Protein AF-C9SJV4-F1 (afdb_monomer)

Foldseek 3Di:
DDDDDDDDDDDDDDPPPDPDP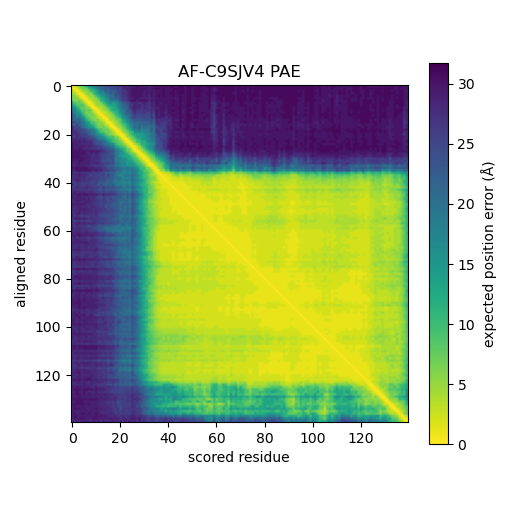DDDDPDDDPPPPPPPDDDDDDDPCLVVVVVLLVVLVADPVLVVLLVVVDVNLAFPADFLVPDAFQSRFAASNRHGLVCQCPFFVLLVSPPDHSNVRVSRNVLRPDSNCRRYVCSGGDPD

Solvent-accessible surface area (backbone atoms only — not comparable to full-atom values): 8746 Å² total; per-residue (Å²): 138,88,81,93,83,82,90,76,84,81,81,82,81,80,82,78,82,77,81,76,81,81,81,88,68,103,67,90,63,84,75,69,71,80,72,76,94,79,87,88,82,89,60,92,66,40,68,62,49,53,49,53,28,43,76,51,70,23,52,75,64,42,53,52,51,17,53,73,66,26,92,72,55,50,65,83,65,61,72,30,69,80,39,60,42,42,62,17,27,31,28,32,66,51,49,31,30,51,56,37,26,66,47,15,54,74,66,71,30,46,80,52,59,54,89,52,34,72,64,47,58,51,30,68,74,38,69,67,49,26,39,24,64,72,46,27,38,80,85,123

Organism: Verticillium alfalfae (strain VaMs.102 / ATCC MYA-4576 / FGSC 10136) (NCBI:txid526221)

Mean predicted aligned error: 13.08 Å

Sequence (140 aa):
MKIFAFLHSALLMAIAVTASPVTRTRSGETL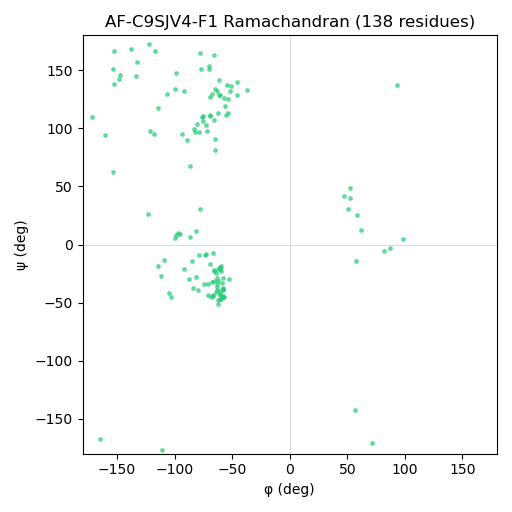LEKRQDRGLYSVSGLGARKQAILNAGGNSLDLAIAMLETERMSTDYIYGDNKSNDAANFGLFKQNWGMLRICASRASFVGQSQSQWNNGARLKYDKNLAQTNENLLNED

Nearest PDB structures (foldseek):
  5xul-assembly1_B  TM=9.782E-01  e=9.467E-09  Rhizopus microsporus
  5jts-assembly1_A  TM=9.801E-01  e=1.297E-08  Streptomyces sp.
  5jug-assembly1_A  TM=9.796E-01  e=1.669E-08  Streptomyces sp. NRRL B-16215

Structure (mmCIF, N/CA/C/O backbone):
data_AF-C9SJV4-F1
#
_entry.id   AF-C9SJV4-F1
#
loop_
_atom_site.group_PDB
_atom_site.id
_atom_site.type_symbol
_atom_site.label_atom_id
_atom_site.label_alt_id
_atom_site.label_comp_id
_atom_site.label_asym_id
_atom_site.label_entity_id
_atom_site.label_seq_id
_atom_site.pdbx_PDB_ins_code
_atom_site.Cartn_x
_atom_site.Cartn_y
_atom_site.Cartn_z
_atom_site.occupancy
_atom_site.B_iso_or_equiv
_atom_site.auth_seq_id
_atom_site.auth_comp_id
_atom_site.auth_asym_id
_atom_site.auth_atom_id
_atom_site.pdbx_PDB_model_num
ATOM 1 N N . MET A 1 1 ? -27.570 37.084 -60.934 1.00 45.31 1 MET A N 1
ATOM 2 C CA . MET A 1 1 ? -26.379 37.956 -61.058 1.00 45.31 1 MET A CA 1
ATOM 3 C C . MET A 1 1 ? -26.556 39.110 -60.083 1.00 45.31 1 MET A C 1
ATOM 5 O O . MET A 1 1 ? -27.650 39.662 -60.091 1.00 45.31 1 MET A O 1
ATOM 9 N N . LYS A 1 2 ? -25.512 39.438 -59.299 1.00 38.72 2 LYS A N 1
ATOM 10 C CA . LYS A 1 2 ? -25.446 40.333 -58.111 1.00 38.72 2 LYS A CA 1
ATOM 11 C C . LYS A 1 2 ? -25.620 39.611 -56.765 1.00 38.72 2 LYS A C 1
ATOM 13 O O . LYS A 1 2 ? -26.507 38.780 -56.679 1.00 38.72 2 LYS A O 1
ATOM 18 N N . ILE A 1 3 ? -24.884 39.863 -55.681 1.00 45.66 3 ILE A N 1
ATOM 19 C CA . ILE A 1 3 ? -23.640 40.593 -55.356 1.00 45.66 3 ILE A CA 1
ATOM 20 C C . ILE A 1 3 ? -23.102 39.863 -54.100 1.00 45.66 3 ILE A C 1
ATOM 22 O O . ILE A 1 3 ? -23.883 39.499 -53.223 1.00 45.66 3 ILE A O 1
ATOM 26 N N . PHE A 1 4 ? -21.790 39.632 -54.030 1.00 49.56 4 PHE A N 1
ATOM 27 C CA . PHE A 1 4 ? -21.070 39.171 -52.838 1.00 49.56 4 PHE A CA 1
ATOM 28 C C . PHE A 1 4 ? -21.151 40.202 -51.705 1.00 49.56 4 PHE A C 1
ATOM 30 O O . PHE A 1 4 ? -20.802 41.355 -51.935 1.00 49.56 4 PHE A O 1
ATOM 37 N N . ALA A 1 5 ? -21.486 39.774 -50.487 1.00 51.97 5 ALA A N 1
ATOM 38 C CA . ALA A 1 5 ? -20.974 40.371 -49.250 1.00 51.97 5 ALA A CA 1
ATOM 39 C C . ALA A 1 5 ? -21.394 39.518 -48.049 1.00 51.97 5 ALA A C 1
ATOM 41 O O . ALA A 1 5 ? -22.564 39.520 -47.706 1.00 51.97 5 ALA A O 1
ATOM 42 N N . PHE A 1 6 ? -20.453 38.823 -47.409 1.00 43.59 6 PHE A N 1
ATOM 43 C CA . PHE A 1 6 ? -20.396 38.704 -45.948 1.00 43.59 6 PHE A CA 1
ATOM 44 C C . PHE A 1 6 ? -18.977 38.286 -45.562 1.00 43.59 6 PHE A C 1
ATOM 46 O O . PHE A 1 6 ? -18.593 37.119 -45.593 1.00 43.59 6 PHE A O 1
ATOM 53 N N . LEU A 1 7 ? -18.187 39.311 -45.261 1.00 49.62 7 LEU A N 1
ATOM 54 C CA . LEU A 1 7 ? -16.873 39.240 -44.651 1.00 49.62 7 LEU A CA 1
ATOM 55 C C . LEU A 1 7 ? -17.070 38.782 -43.194 1.00 49.62 7 LEU A C 1
ATOM 57 O O . LEU A 1 7 ? -17.622 39.535 -42.398 1.00 49.62 7 LEU A O 1
ATOM 61 N N . HIS A 1 8 ? -16.650 37.569 -42.838 1.00 45.38 8 HIS A N 1
ATOM 62 C CA . HIS A 1 8 ? -16.510 37.166 -41.436 1.00 45.38 8 HIS A CA 1
ATOM 63 C C . HIS A 1 8 ? -15.044 36.831 -41.179 1.00 45.38 8 HIS A C 1
ATOM 65 O O . HIS A 1 8 ? -14.572 35.731 -41.461 1.00 45.38 8 HIS A O 1
ATOM 71 N N . SER A 1 9 ? -14.318 37.831 -40.679 1.00 47.84 9 SER A N 1
ATOM 72 C CA . SER A 1 9 ? -12.972 37.682 -40.137 1.00 47.84 9 SER A CA 1
ATOM 73 C C . SER A 1 9 ? -13.008 36.754 -38.925 1.00 47.84 9 SER A C 1
ATOM 75 O O . SER A 1 9 ? -13.569 37.103 -37.888 1.00 47.84 9 SER A O 1
ATOM 77 N N . ALA A 1 10 ? -12.387 35.583 -39.042 1.00 51.66 10 ALA A N 1
ATOM 78 C CA . ALA A 1 10 ? -12.066 34.741 -37.900 1.00 51.66 10 ALA A CA 1
ATOM 79 C C . ALA A 1 10 ? -10.862 35.348 -37.162 1.00 51.66 10 ALA A C 1
ATOM 81 O O . ALA A 1 10 ? -9.732 35.301 -37.647 1.00 51.66 10 ALA A O 1
ATOM 82 N N . LEU A 1 11 ? -11.107 35.946 -35.996 1.00 42.66 11 LEU A N 1
ATOM 83 C CA . LEU A 1 11 ? -10.061 36.394 -35.081 1.00 42.66 11 LEU A CA 1
ATOM 84 C C . LEU A 1 11 ? -9.592 35.190 -34.247 1.00 42.66 11 LEU A C 1
ATOM 86 O O . LEU A 1 11 ? -10.220 34.835 -33.252 1.00 42.66 11 LEU A O 1
ATOM 90 N N . LEU A 1 12 ? -8.494 34.548 -34.657 1.00 47.38 12 LEU A N 1
ATOM 91 C CA . LEU A 1 12 ? -7.745 33.634 -33.790 1.00 47.38 12 LEU A CA 1
ATOM 92 C C . LEU A 1 12 ? -6.947 34.470 -32.781 1.00 47.38 12 LEU A C 1
ATOM 94 O O . LEU A 1 12 ? -5.974 35.127 -33.148 1.00 47.38 12 LEU A O 1
ATOM 98 N N . MET A 1 13 ? -7.331 34.428 -31.508 1.00 44.91 13 MET A N 1
ATOM 99 C CA . MET A 1 13 ? -6.529 34.982 -30.418 1.00 44.91 13 MET A CA 1
ATOM 100 C C . MET A 1 13 ? -5.668 33.855 -29.833 1.00 44.91 13 MET A C 1
ATOM 102 O O . MET A 1 13 ? -6.126 33.064 -29.012 1.00 44.91 13 MET A O 1
ATOM 106 N N . ALA A 1 14 ? -4.424 33.740 -30.301 1.00 52.31 14 ALA A N 1
ATOM 107 C CA . ALA A 1 14 ? -3.431 32.858 -29.697 1.00 52.31 14 ALA A CA 1
ATOM 108 C C . ALA A 1 14 ? -2.914 33.510 -28.406 1.00 52.31 14 ALA A C 1
ATOM 110 O O . ALA A 1 14 ? -2.205 34.516 -28.451 1.00 52.31 14 ALA A O 1
ATOM 111 N N . ILE A 1 15 ? -3.275 32.953 -27.250 1.00 55.03 15 ILE A N 1
ATOM 112 C CA . ILE A 1 15 ? -2.704 33.365 -25.966 1.00 55.03 15 ILE A CA 1
ATOM 113 C C . ILE A 1 15 ? -1.332 32.696 -25.852 1.00 55.03 15 ILE A C 1
ATOM 115 O O . ILE A 1 15 ? -1.217 31.529 -25.480 1.00 55.03 15 ILE A O 1
ATOM 119 N N . ALA A 1 16 ? -0.280 33.427 -26.209 1.00 53.47 16 ALA A N 1
ATOM 120 C CA . ALA A 1 16 ? 1.085 33.031 -25.899 1.00 53.47 16 ALA A CA 1
ATOM 121 C C . ALA A 1 16 ? 1.321 33.234 -24.394 1.00 53.47 16 ALA A C 1
ATOM 123 O O . ALA A 1 16 ? 1.512 34.356 -23.931 1.00 53.47 16 ALA A O 1
ATOM 124 N N . VAL A 1 17 ? 1.300 32.149 -23.617 1.00 56.06 17 VAL A N 1
ATOM 125 C CA . VAL A 1 17 ? 1.796 32.164 -22.235 1.00 56.06 17 VAL A CA 1
ATOM 126 C C . VAL A 1 17 ? 3.319 32.255 -22.299 1.00 56.06 17 VAL A C 1
ATOM 128 O O . VAL A 1 17 ? 4.010 31.260 -22.503 1.00 56.06 17 VAL A O 1
ATOM 131 N N . THR A 1 18 ? 3.864 33.460 -22.154 1.00 52.22 18 THR A N 1
ATOM 132 C CA . THR A 1 18 ? 5.299 33.640 -21.932 1.00 52.22 18 THR A CA 1
ATOM 133 C C . THR A 1 18 ? 5.587 33.387 -20.456 1.00 52.22 18 THR A C 1
ATOM 135 O O . THR A 1 18 ? 5.301 34.231 -19.607 1.00 52.22 18 THR A O 1
ATOM 138 N N . ALA A 1 19 ? 6.143 32.220 -20.133 1.00 55.78 19 ALA A N 1
ATOM 139 C CA . ALA A 1 19 ? 6.762 32.002 -18.832 1.00 55.78 19 ALA A CA 1
ATOM 140 C C . ALA A 1 19 ? 8.002 32.907 -18.731 1.00 55.78 19 ALA A C 1
ATOM 142 O O . ALA A 1 19 ? 9.009 32.670 -19.397 1.00 55.78 19 ALA A O 1
ATOM 143 N N . SER A 1 20 ? 7.924 33.972 -17.934 1.00 57.97 20 SER A N 1
ATOM 144 C CA . SER A 1 20 ? 9.086 34.807 -17.625 1.00 57.97 20 SER A CA 1
ATOM 145 C C . SER A 1 20 ? 10.059 34.017 -16.740 1.00 57.97 20 SER A C 1
ATOM 147 O O . SER A 1 20 ? 9.639 33.527 -15.689 1.00 57.97 20 SER A O 1
ATOM 149 N N . PRO A 1 21 ? 11.351 33.889 -17.095 1.00 53.53 21 PRO A N 1
ATOM 150 C CA . PRO A 1 21 ? 12.338 33.359 -16.167 1.00 53.53 21 PRO A CA 1
ATOM 151 C C . PRO A 1 21 ? 12.532 34.342 -15.004 1.00 53.53 21 PRO A C 1
ATOM 153 O O . PRO A 1 21 ? 12.742 35.540 -15.204 1.00 53.53 21 PRO A O 1
ATOM 156 N N . VAL A 1 22 ? 12.440 33.816 -13.781 1.00 53.50 22 VAL A N 1
ATOM 157 C CA . VAL A 1 22 ? 12.675 34.545 -12.530 1.00 53.50 22 VAL A CA 1
ATOM 158 C C . VAL A 1 22 ? 14.117 35.073 -12.474 1.00 53.50 22 VAL A C 1
ATOM 160 O O . VAL A 1 22 ? 15.067 34.446 -12.936 1.00 53.50 22 VAL A O 1
ATOM 163 N N . THR A 1 23 ? 14.217 36.279 -11.923 1.00 45.56 23 THR A N 1
ATOM 164 C CA . THR A 1 23 ? 15.322 37.238 -11.831 1.00 45.56 23 THR A CA 1
ATOM 165 C C . THR A 1 23 ? 16.747 36.694 -11.636 1.00 45.56 23 THR A C 1
ATOM 167 O O . THR A 1 23 ? 17.056 35.931 -10.728 1.00 45.56 23 THR A O 1
ATOM 170 N N . ARG A 1 24 ? 17.636 37.251 -12.467 1.00 45.38 24 ARG A N 1
ATOM 171 C CA . ARG A 1 24 ? 19.108 37.240 -12.448 1.00 45.38 24 ARG A CA 1
ATOM 172 C C . ARG A 1 24 ? 19.698 37.791 -11.135 1.00 45.38 24 ARG A C 1
ATOM 174 O O . ARG A 1 24 ? 19.470 38.954 -10.813 1.00 45.38 24 ARG A O 1
ATOM 181 N N . THR A 1 25 ? 20.567 37.031 -10.464 1.00 49.75 25 THR A N 1
ATOM 182 C CA . THR A 1 25 ? 21.532 37.546 -9.470 1.00 49.75 25 THR A CA 1
ATOM 183 C C . THR A 1 25 ? 22.920 37.721 -10.102 1.00 49.75 25 THR A C 1
ATOM 185 O O . THR A 1 25 ? 23.307 37.015 -11.033 1.00 49.75 25 THR A O 1
ATOM 188 N N . ARG A 1 26 ? 23.672 38.724 -9.631 1.00 53.75 26 ARG A N 1
ATOM 189 C CA . ARG A 1 26 ? 24.934 39.239 -10.208 1.00 53.75 26 ARG A CA 1
ATOM 190 C C . ARG A 1 26 ? 26.166 38.362 -9.905 1.00 53.75 26 ARG A C 1
ATOM 192 O O . ARG A 1 26 ? 27.280 38.866 -9.825 1.00 53.75 26 ARG A O 1
ATOM 199 N N . SER A 1 27 ? 25.972 37.057 -9.758 1.00 56.25 27 SER A N 1
ATOM 200 C CA . SER A 1 27 ? 27.038 36.068 -9.578 1.00 56.25 27 SER A CA 1
ATOM 201 C C . SER A 1 27 ? 26.579 34.701 -10.089 1.00 56.25 27 SER A C 1
ATOM 203 O O . SER A 1 27 ? 26.425 33.777 -9.306 1.00 56.25 27 SER A O 1
ATOM 205 N N . GLY A 1 28 ? 26.292 34.627 -11.394 1.00 55.53 28 GLY A N 1
ATOM 206 C CA . GLY A 1 28 ? 26.599 33.508 -12.305 1.00 55.53 28 GLY A CA 1
ATOM 207 C C . GLY A 1 28 ? 26.101 32.083 -12.040 1.00 55.53 28 GLY A C 1
ATOM 208 O O . GLY A 1 28 ? 26.131 31.289 -12.971 1.00 55.53 28 GLY A O 1
ATOM 209 N N . GLU A 1 29 ? 25.622 31.736 -10.855 1.00 54.12 29 GLU A N 1
ATOM 210 C CA . GLU A 1 29 ? 25.215 30.383 -10.511 1.00 54.12 29 GLU A CA 1
ATOM 211 C C . GLU A 1 29 ? 23.754 30.413 -10.096 1.00 54.12 29 GLU A C 1
ATOM 213 O O . GLU A 1 29 ? 23.377 30.727 -8.967 1.00 54.12 29 GLU A O 1
ATOM 218 N N . THR A 1 30 ? 22.897 30.073 -11.053 1.00 54.31 30 THR A N 1
ATOM 219 C CA . THR A 1 30 ? 21.615 29.470 -10.711 1.00 54.31 30 THR A CA 1
ATOM 220 C C . THR A 1 30 ? 21.956 28.130 -10.074 1.00 54.31 30 THR A C 1
ATOM 222 O O . THR A 1 30 ? 22.123 27.129 -10.767 1.00 54.31 30 THR A O 1
ATOM 225 N N . LEU A 1 31 ? 22.112 28.112 -8.749 1.00 57.19 31 LEU A N 1
ATOM 226 C CA . LEU A 1 31 ? 22.076 26.878 -7.975 1.00 57.19 31 LEU A CA 1
ATOM 227 C C . LEU A 1 31 ? 20.657 26.322 -8.114 1.00 57.19 31 LEU A C 1
ATOM 229 O O . LEU A 1 31 ? 19.793 26.541 -7.269 1.00 57.19 31 LEU A O 1
ATOM 233 N N . LEU A 1 32 ? 20.395 25.643 -9.234 1.00 61.16 32 LEU A N 1
ATOM 234 C CA . LEU A 1 32 ? 19.332 24.660 -9.295 1.00 61.16 32 LEU A CA 1
ATOM 235 C C . LEU A 1 32 ? 19.645 23.691 -8.164 1.00 61.16 32 LEU A C 1
ATOM 237 O O . LEU A 1 32 ? 20.677 23.019 -8.191 1.00 61.16 32 LEU A O 1
ATOM 241 N N . GLU A 1 33 ? 18.794 23.700 -7.143 1.00 68.25 33 GLU A N 1
ATOM 242 C CA . GLU A 1 33 ? 18.913 22.811 -6.001 1.00 68.25 33 GLU A CA 1
ATOM 243 C C . GLU A 1 33 ? 19.199 21.395 -6.515 1.00 68.25 33 GLU A C 1
ATOM 245 O O . GLU A 1 33 ? 18.539 20.916 -7.449 1.00 68.25 33 GLU A O 1
ATOM 250 N N . LYS A 1 34 ? 20.246 20.753 -5.978 1.00 66.38 34 LYS A N 1
ATOM 251 C CA . LYS A 1 34 ? 20.647 19.414 -6.412 1.00 66.38 34 LYS A CA 1
ATOM 252 C C . LYS A 1 34 ? 19.418 18.517 -6.301 1.00 66.38 34 LYS A C 1
ATOM 254 O O . LYS A 1 34 ? 18.930 18.259 -5.203 1.00 66.38 34 LYS A O 1
ATOM 259 N N . ARG A 1 35 ? 18.907 18.039 -7.440 1.00 69.44 35 ARG A N 1
ATOM 260 C CA . ARG A 1 35 ? 17.816 17.060 -7.438 1.00 69.44 35 ARG A CA 1
ATOM 261 C C . ARG A 1 35 ? 18.250 15.873 -6.572 1.00 69.44 35 ARG A C 1
ATOM 263 O O . ARG A 1 35 ? 19.400 15.448 -6.668 1.00 69.44 35 ARG A O 1
ATOM 270 N N . GLN A 1 36 ? 17.337 15.361 -5.741 1.00 76.25 36 GLN A N 1
ATOM 271 C CA . GLN A 1 36 ? 17.569 14.142 -4.948 1.00 76.25 36 GLN A CA 1
ATOM 272 C C . GLN A 1 36 ? 18.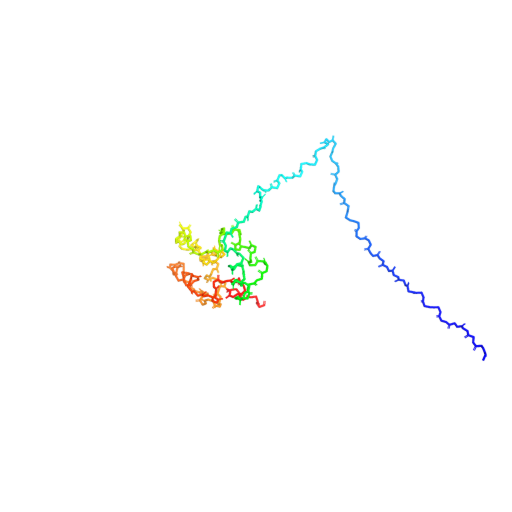186 13.051 -5.832 1.00 76.25 36 GLN A C 1
ATOM 274 O O . GLN A 1 36 ? 17.756 12.913 -6.985 1.00 76.25 36 GLN A O 1
ATOM 279 N N . ASP A 1 37 ? 19.154 12.314 -5.287 1.00 89.19 37 ASP A N 1
ATOM 280 C CA . ASP A 1 37 ? 19.812 11.200 -5.970 1.00 89.19 37 ASP A CA 1
ATOM 281 C C . ASP A 1 37 ? 18.765 10.168 -6.416 1.00 89.19 37 ASP A C 1
ATOM 283 O O . ASP A 1 37 ? 17.974 9.681 -5.608 1.00 89.19 37 ASP A O 1
ATOM 287 N N . ARG A 1 38 ? 18.673 9.935 -7.727 1.00 88.38 38 ARG A N 1
ATOM 288 C CA . ARG A 1 38 ? 17.605 9.153 -8.361 1.00 88.38 38 ARG A CA 1
ATOM 289 C C . ARG A 1 38 ? 18.092 8.544 -9.669 1.00 88.38 38 ARG A C 1
ATOM 291 O O . ARG A 1 38 ? 18.905 9.141 -10.370 1.00 88.38 38 ARG A O 1
ATOM 298 N N . GLY A 1 39 ? 17.530 7.400 -10.043 1.00 92.50 39 GLY A N 1
ATOM 299 C CA . GLY A 1 39 ? 17.903 6.692 -11.264 1.00 92.50 39 GLY A CA 1
ATOM 300 C C . GLY A 1 39 ? 16.891 5.624 -11.660 1.00 92.50 39 GLY A C 1
ATOM 301 O O . GLY A 1 39 ? 15.776 5.583 -11.144 1.00 92.50 39 GLY A O 1
ATOM 302 N N . LEU A 1 40 ? 17.294 4.766 -12.595 1.00 94.69 40 LEU A N 1
ATOM 303 C CA . LEU A 1 40 ? 16.510 3.630 -13.069 1.00 94.69 40 LEU A CA 1
ATOM 304 C C . LEU A 1 40 ? 17.391 2.383 -13.128 1.00 94.69 40 LEU A C 1
ATOM 306 O O . LEU A 1 40 ? 18.571 2.462 -13.462 1.00 94.69 40 LEU A O 1
ATOM 310 N N . TYR A 1 41 ? 16.800 1.233 -12.835 1.00 96.88 41 TYR A N 1
ATOM 311 C CA . TYR A 1 41 ? 17.402 -0.083 -13.017 1.00 96.88 41 TYR A CA 1
ATOM 312 C C . TYR A 1 41 ? 16.295 -1.119 -13.238 1.00 96.88 41 TYR A C 1
ATOM 314 O O . TYR A 1 41 ? 15.108 -0.837 -13.054 1.00 96.88 41 TYR A O 1
ATOM 322 N N . SER A 1 42 ? 16.673 -2.314 -13.691 1.00 97.75 42 SER A N 1
ATOM 323 C CA . SER A 1 42 ? 15.716 -3.390 -13.960 1.00 97.75 42 SER A CA 1
ATOM 324 C C . SER A 1 42 ? 15.530 -4.282 -12.739 1.00 97.75 42 SER A C 1
ATOM 326 O O . SER A 1 42 ? 16.502 -4.776 -12.177 1.00 97.75 42 SER A O 1
ATOM 328 N N . VAL A 1 43 ? 14.273 -4.555 -12.392 1.00 97.50 43 VAL A N 1
ATOM 329 C CA . VAL A 1 43 ? 13.888 -5.500 -11.336 1.00 97.50 43 VAL A CA 1
ATOM 330 C C . VAL A 1 43 ? 13.146 -6.668 -11.978 1.00 97.50 43 VAL A C 1
ATOM 332 O O . VAL A 1 43 ? 12.079 -6.493 -12.575 1.00 97.50 43 VAL A O 1
ATOM 335 N N . SER A 1 44 ? 13.699 -7.878 -11.861 1.00 97.88 44 SER A N 1
ATOM 336 C CA . SER A 1 44 ? 13.099 -9.077 -12.457 1.00 97.88 44 SER A CA 1
ATOM 337 C C . SER A 1 44 ? 11.695 -9.345 -11.898 1.00 97.88 44 SER A C 1
ATOM 339 O O . SER A 1 44 ? 11.489 -9.372 -10.677 1.00 97.88 44 SER A O 1
ATOM 341 N N . GLY A 1 45 ? 10.728 -9.530 -12.802 1.00 96.25 45 GLY A N 1
ATOM 342 C CA . GLY A 1 45 ? 9.313 -9.763 -12.489 1.00 96.25 45 GLY A CA 1
ATOM 343 C C . GLY A 1 45 ? 8.483 -8.505 -12.196 1.00 96.25 45 GLY A C 1
ATOM 344 O O . GLY A 1 45 ? 7.261 -8.607 -12.084 1.00 96.25 45 GLY A O 1
ATOM 345 N N . LEU A 1 46 ? 9.092 -7.312 -12.127 1.00 97.06 46 LEU A N 1
ATOM 346 C CA . LEU A 1 46 ? 8.375 -6.084 -11.760 1.00 97.06 46 LEU A CA 1
ATOM 347 C C . LEU A 1 46 ? 7.311 -5.681 -12.795 1.00 97.06 46 LEU A C 1
ATOM 349 O O . LEU A 1 46 ? 6.274 -5.144 -12.423 1.00 97.06 46 LEU A O 1
ATOM 353 N N . GLY A 1 47 ? 7.516 -5.981 -14.082 1.00 97.62 47 GLY A N 1
ATOM 354 C CA . GLY A 1 47 ? 6.513 -5.730 -15.128 1.00 97.62 47 GLY A CA 1
ATOM 355 C C . GLY A 1 47 ? 5.201 -6.489 -14.893 1.00 97.62 47 GLY A C 1
ATOM 356 O O . GLY A 1 47 ? 4.129 -5.888 -14.908 1.00 97.62 47 GLY A O 1
ATOM 357 N N . ALA A 1 48 ? 5.282 -7.785 -14.578 1.00 96.31 48 ALA A N 1
ATOM 358 C CA . ALA A 1 48 ? 4.107 -8.593 -14.243 1.00 96.31 48 ALA A CA 1
ATOM 359 C C . ALA A 1 48 ? 3.412 -8.086 -12.970 1.00 96.31 48 ALA A C 1
ATOM 361 O O . ALA A 1 48 ? 2.185 -8.064 -12.893 1.00 96.31 48 ALA A O 1
ATOM 362 N N . ARG A 1 49 ? 4.190 -7.621 -11.983 1.00 94.94 49 ARG A N 1
ATOM 363 C CA . ARG A 1 49 ? 3.643 -7.031 -10.758 1.00 94.94 49 ARG A CA 1
ATOM 364 C C . ARG A 1 49 ? 2.908 -5.715 -11.018 1.00 94.94 49 ARG A C 1
ATOM 366 O O . ARG A 1 49 ? 1.804 -5.548 -10.510 1.00 94.94 49 ARG A O 1
ATOM 373 N N . LYS A 1 50 ? 3.472 -4.827 -11.844 1.00 95.25 50 LYS A N 1
ATOM 374 C CA . LYS A 1 50 ? 2.800 -3.599 -12.299 1.00 95.25 50 LYS A CA 1
ATOM 375 C C . LYS A 1 50 ? 1.477 -3.927 -12.992 1.00 95.25 50 LYS A C 1
ATOM 377 O O . LYS A 1 50 ? 0.464 -3.323 -12.667 1.00 95.25 50 LYS A O 1
ATOM 382 N N . GLN A 1 51 ? 1.462 -4.931 -13.873 1.00 95.62 51 GLN A N 1
ATOM 383 C CA . GLN A 1 51 ? 0.230 -5.356 -14.541 1.00 95.62 51 GLN A CA 1
ATOM 384 C C . GLN A 1 51 ? -0.815 -5.895 -13.557 1.00 95.62 51 GLN A C 1
ATOM 386 O O . GLN A 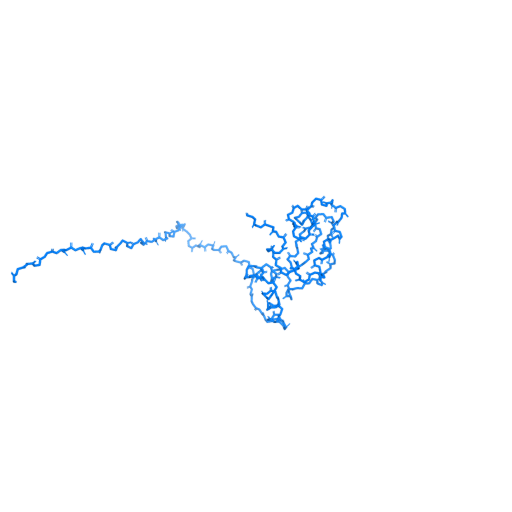1 51 ? -1.995 -5.607 -13.715 1.00 95.62 51 GLN A O 1
ATOM 391 N N . ALA A 1 52 ? -0.403 -6.644 -12.529 1.00 91.31 52 ALA A N 1
ATOM 392 C CA . ALA A 1 52 ? -1.324 -7.116 -11.498 1.00 91.31 52 ALA A CA 1
ATOM 393 C C . ALA A 1 52 ? -2.007 -5.949 -10.763 1.00 91.31 52 ALA A C 1
ATOM 395 O O . ALA A 1 52 ? -3.223 -5.982 -10.600 1.00 91.31 52 ALA A O 1
ATOM 396 N N . ILE A 1 53 ? -1.243 -4.906 -10.411 1.00 90.06 53 ILE A N 1
ATOM 397 C CA . ILE A 1 53 ? -1.760 -3.689 -9.765 1.00 90.06 53 ILE A CA 1
ATOM 398 C C . ILE A 1 53 ? -2.756 -2.961 -10.677 1.00 90.06 53 ILE A C 1
ATOM 400 O O . ILE A 1 53 ? -3.858 -2.637 -10.242 1.00 90.06 53 ILE A O 1
ATOM 404 N N . LEU A 1 54 ? -2.408 -2.768 -11.954 1.00 91.88 54 LEU A N 1
ATOM 405 C CA . LEU A 1 54 ? -3.303 -2.145 -12.937 1.00 91.88 54 LEU A CA 1
ATOM 406 C C . LEU A 1 54 ? -4.596 -2.956 -13.125 1.00 91.88 54 LEU A C 1
ATOM 408 O O . LEU A 1 54 ? -5.688 -2.397 -13.144 1.00 91.88 54 LEU A O 1
ATOM 412 N N . ASN A 1 55 ? -4.496 -4.286 -13.194 1.00 89.94 55 ASN A N 1
ATOM 413 C CA . ASN A 1 55 ? -5.658 -5.171 -13.324 1.00 89.94 55 ASN A CA 1
ATOM 414 C C . ASN A 1 55 ? -6.570 -5.151 -12.086 1.00 89.94 55 ASN A C 1
ATOM 416 O O . ASN A 1 55 ? -7.737 -5.518 -12.190 1.00 89.94 55 ASN A O 1
ATOM 420 N N . ALA A 1 56 ? -6.054 -4.746 -10.924 1.00 85.75 56 ALA A N 1
ATOM 421 C CA . ALA A 1 56 ? -6.833 -4.559 -9.704 1.00 85.75 56 ALA A CA 1
ATOM 422 C C . ALA A 1 56 ? -7.468 -3.158 -9.591 1.00 85.75 56 ALA A C 1
ATOM 424 O O . ALA A 1 56 ? -8.056 -2.841 -8.557 1.00 85.75 56 ALA A O 1
ATOM 425 N N . GLY A 1 57 ? -7.360 -2.341 -10.645 1.00 86.81 57 GLY A N 1
ATOM 426 C CA . GLY A 1 57 ? -7.907 -0.985 -10.720 1.00 86.81 57 GLY A CA 1
ATOM 427 C C . GLY A 1 57 ? -6.892 0.121 -10.436 1.00 86.81 57 GLY A C 1
ATOM 428 O O . GLY A 1 57 ? -7.282 1.278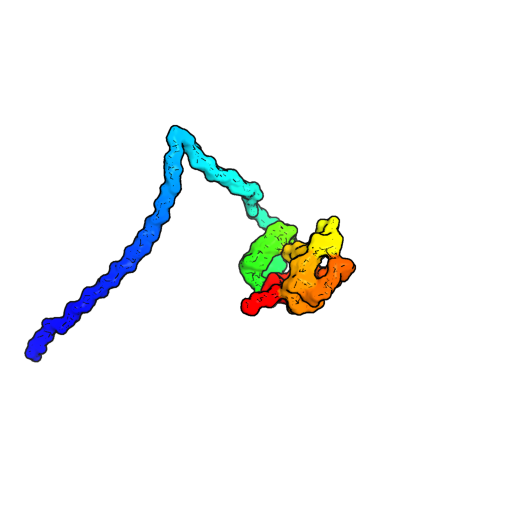 -10.369 1.00 86.81 57 GLY A O 1
ATOM 429 N N . GLY A 1 58 ? -5.609 -0.206 -10.244 1.00 87.50 58 GLY A N 1
ATOM 430 C CA . GLY A 1 58 ? -4.589 0.796 -9.943 1.00 87.50 58 GLY A CA 1
ATOM 431 C C . GLY A 1 58 ? -4.290 1.679 -11.147 1.00 87.50 58 GLY A C 1
ATOM 432 O O . GLY A 1 58 ? -4.372 1.237 -12.294 1.00 87.50 58 GLY A O 1
ATOM 433 N N . ASN A 1 59 ? -3.889 2.919 -10.892 1.00 90.50 59 ASN A N 1
ATOM 434 C CA . ASN A 1 59 ? -3.509 3.872 -11.933 1.00 90.50 59 ASN A CA 1
ATOM 435 C C . ASN A 1 59 ? -1.994 4.180 -11.902 1.00 90.50 59 ASN A C 1
ATOM 437 O O . ASN A 1 59 ? -1.216 3.600 -11.138 1.00 90.50 59 ASN A O 1
ATOM 441 N N . SER A 1 60 ? -1.528 5.086 -12.767 1.00 95.31 60 SER A N 1
ATOM 442 C CA . SER A 1 60 ? -0.106 5.456 -12.818 1.00 95.31 60 SER A CA 1
ATOM 443 C C . SER A 1 60 ? 0.401 6.115 -11.530 1.00 95.31 60 SER A C 1
ATOM 445 O O . SER A 1 60 ? 1.584 5.983 -11.219 1.00 95.31 60 SER A O 1
ATOM 447 N N . LEU A 1 61 ? -0.470 6.808 -10.786 1.00 93.44 61 LEU A N 1
ATOM 448 C CA . LEU A 1 61 ? -0.129 7.408 -9.498 1.00 93.44 61 LEU A CA 1
ATOM 449 C C . LEU A 1 61 ? 0.062 6.323 -8.430 1.00 93.44 61 LEU A C 1
ATOM 451 O O . LEU A 1 61 ? 1.070 6.353 -7.727 1.00 93.44 61 LEU A O 1
ATOM 455 N N . ASP A 1 62 ? -0.814 5.314 -8.374 1.00 91.94 62 ASP A N 1
ATOM 456 C CA . ASP A 1 62 ? -0.638 4.160 -7.479 1.00 91.94 62 ASP A CA 1
ATOM 457 C C . ASP A 1 62 ? 0.683 3.434 -7.752 1.00 91.94 62 ASP A C 1
ATOM 459 O O . ASP A 1 62 ? 1.438 3.131 -6.828 1.00 91.94 62 ASP A O 1
ATOM 463 N N . LEU A 1 63 ? 1.010 3.197 -9.029 1.00 94.94 63 LEU A N 1
ATOM 464 C CA . LEU A 1 63 ? 2.288 2.588 -9.401 1.00 94.94 63 LEU A CA 1
ATOM 465 C C . LEU A 1 63 ? 3.480 3.436 -8.953 1.00 94.94 63 LEU A C 1
ATOM 467 O O . LEU A 1 63 ? 4.482 2.876 -8.513 1.00 94.94 63 LEU A O 1
ATOM 471 N N . ALA A 1 64 ? 3.398 4.762 -9.074 1.00 95.38 64 ALA A N 1
ATOM 472 C CA . ALA A 1 64 ? 4.473 5.657 -8.662 1.00 95.38 64 ALA A CA 1
ATOM 473 C C . ALA A 1 64 ? 4.683 5.633 -7.141 1.00 95.38 64 ALA A C 1
ATOM 475 O O . ALA A 1 64 ? 5.823 5.511 -6.695 1.00 95.38 64 ALA A O 1
ATOM 476 N N . ILE A 1 65 ? 3.599 5.675 -6.358 1.00 93.25 65 ILE A N 1
ATOM 477 C CA . ILE A 1 65 ? 3.656 5.575 -4.893 1.00 93.25 65 ILE A CA 1
ATOM 478 C C . ILE A 1 65 ? 4.238 4.214 -4.496 1.00 93.25 65 ILE A C 1
ATOM 480 O O . ILE A 1 65 ? 5.234 4.151 -3.786 1.00 93.25 65 ILE A O 1
ATOM 484 N N . ALA A 1 66 ? 3.702 3.114 -5.034 1.00 93.94 66 ALA A N 1
ATOM 485 C CA . ALA A 1 66 ? 4.189 1.766 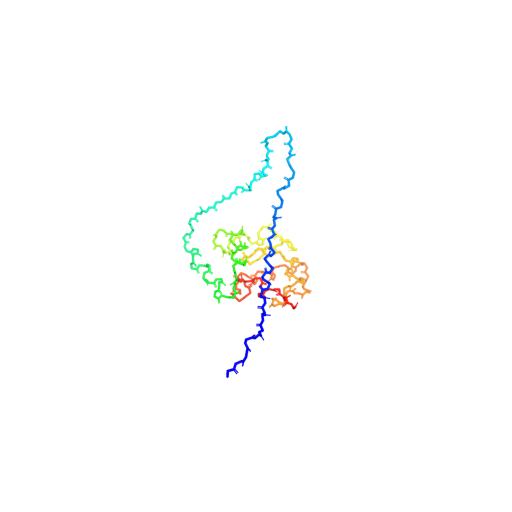-4.739 1.00 93.94 66 ALA A CA 1
ATOM 486 C C . ALA A 1 66 ? 5.677 1.565 -5.082 1.00 93.94 66 ALA A C 1
ATOM 488 O O . ALA A 1 66 ? 6.384 0.861 -4.361 1.00 93.94 66 ALA A O 1
ATOM 489 N N . MET A 1 67 ? 6.151 2.172 -6.179 1.00 96.75 67 MET A N 1
ATOM 490 C CA . MET A 1 67 ? 7.556 2.109 -6.607 1.00 96.75 67 MET A CA 1
ATOM 491 C C . MET A 1 67 ? 8.491 2.843 -5.649 1.00 96.75 67 MET A C 1
ATOM 493 O O . MET A 1 67 ? 9.647 2.450 -5.515 1.00 96.75 67 MET A O 1
ATOM 497 N N . LEU A 1 68 ? 8.001 3.910 -5.017 1.00 95.94 68 LEU A N 1
ATOM 498 C CA . LEU A 1 68 ? 8.760 4.661 -4.026 1.00 95.94 68 LEU A CA 1
ATOM 499 C C . LEU A 1 68 ? 8.854 3.902 -2.695 1.00 95.94 68 LEU A C 1
ATOM 501 O O . LEU A 1 68 ? 9.883 3.974 -2.030 1.00 95.94 68 LEU A O 1
ATOM 505 N N . GLU A 1 69 ? 7.813 3.150 -2.331 1.00 96.31 69 GLU A N 1
ATOM 506 C CA . GLU A 1 69 ? 7.741 2.459 -1.038 1.00 96.31 69 GLU A CA 1
ATOM 507 C C . GLU A 1 69 ? 8.543 1.152 -0.982 1.00 96.31 69 GLU A C 1
ATOM 509 O O . GLU A 1 69 ? 9.145 0.831 0.047 1.00 96.31 69 GLU A O 1
ATOM 514 N N . THR A 1 70 ? 8.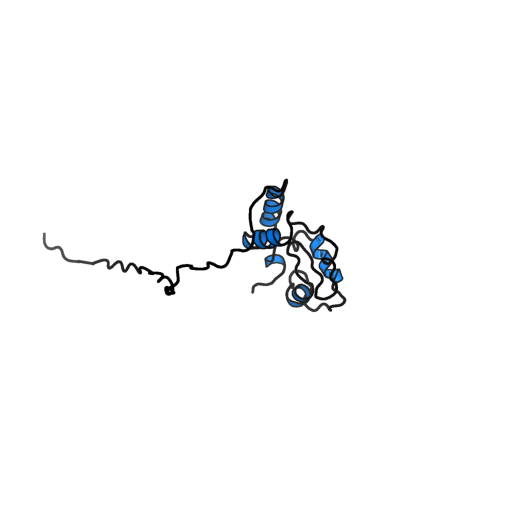544 0.361 -2.064 1.00 95.56 70 THR A N 1
ATOM 515 C CA . THR A 1 70 ? 9.309 -0.896 -2.141 1.00 95.56 70 THR A CA 1
ATOM 516 C C . THR A 1 70 ? 9.777 -1.200 -3.565 1.00 95.56 70 THR A C 1
ATOM 518 O O . THR A 1 70 ? 9.035 -1.042 -4.533 1.00 95.56 70 THR A O 1
ATOM 521 N N . GLU A 1 71 ? 10.987 -1.751 -3.701 1.00 96.00 71 GLU A N 1
ATOM 522 C CA . GLU A 1 71 ? 11.590 -2.094 -5.001 1.00 96.00 71 GLU A CA 1
ATOM 523 C C . GLU A 1 71 ? 10.733 -3.070 -5.829 1.00 96.00 71 GLU A C 1
ATOM 525 O O . GLU A 1 71 ? 10.619 -2.949 -7.052 1.00 96.00 71 GLU A O 1
ATOM 530 N N . ARG A 1 72 ? 10.106 -4.048 -5.162 1.00 95.75 72 ARG A N 1
ATOM 531 C CA . ARG A 1 72 ? 9.307 -5.104 -5.803 1.00 95.75 72 ARG A CA 1
ATOM 532 C C . ARG A 1 72 ? 7.803 -4.844 -5.760 1.00 95.75 72 ARG A C 1
ATOM 534 O O . ARG A 1 72 ? 7.050 -5.719 -6.190 1.00 95.75 72 ARG A O 1
ATOM 541 N N . MET A 1 73 ? 7.357 -3.678 -5.274 1.00 94.62 73 MET A N 1
ATOM 542 C CA . MET A 1 73 ? 5.933 -3.367 -5.089 1.00 94.62 73 MET A CA 1
ATOM 543 C C . MET A 1 73 ? 5.224 -4.472 -4.278 1.00 94.62 73 MET A C 1
ATOM 545 O O . MET A 1 73 ? 4.201 -5.026 -4.697 1.00 94.62 73 MET A O 1
ATOM 549 N N . SER A 1 74 ? 5.814 -4.868 -3.150 1.00 91.06 74 SER A N 1
ATOM 550 C CA . SER A 1 74 ? 5.414 -6.016 -2.327 1.00 91.06 74 SER A CA 1
ATOM 551 C C . SER A 1 74 ? 5.077 -5.603 -0.890 1.00 91.06 74 SER A C 1
ATOM 553 O O . SER A 1 74 ? 5.237 -4.455 -0.491 1.00 91.06 74 SER A O 1
ATOM 555 N N . THR A 1 75 ? 4.560 -6.550 -0.108 1.00 92.62 75 THR A N 1
ATOM 556 C CA . THR A 1 75 ? 4.141 -6.349 1.292 1.00 92.62 75 THR A CA 1
ATOM 557 C C . THR A 1 75 ? 4.870 -7.308 2.242 1.00 92.62 75 THR A C 1
ATOM 559 O O . THR A 1 75 ? 4.311 -7.744 3.248 1.00 92.62 75 THR A O 1
ATOM 562 N N . ASP A 1 76 ? 6.065 -7.750 1.855 1.00 91.88 76 ASP A N 1
ATOM 563 C CA . ASP A 1 76 ? 6.940 -8.687 2.574 1.00 91.88 76 ASP A CA 1
ATOM 564 C C . ASP A 1 76 ? 8.027 -7.977 3.399 1.00 91.88 76 ASP A C 1
ATOM 566 O O . ASP A 1 76 ? 8.921 -8.622 3.942 1.00 91.88 76 ASP A O 1
ATOM 570 N N . TYR A 1 77 ? 7.925 -6.652 3.535 1.00 94.00 77 TYR A N 1
ATOM 571 C CA . TYR A 1 77 ? 8.721 -5.874 4.477 1.00 94.00 77 TYR A CA 1
ATOM 572 C C . TYR A 1 77 ? 8.373 -6.243 5.935 1.00 94.00 77 TYR A C 1
ATOM 574 O O . TYR A 1 77 ? 7.343 -6.865 6.214 1.00 94.00 77 TYR A O 1
ATOM 582 N N . ILE A 1 78 ? 9.250 -5.872 6.878 1.00 97.25 78 ILE A N 1
ATOM 583 C CA . ILE A 1 78 ? 9.082 -6.159 8.315 1.00 97.25 78 ILE A CA 1
ATOM 584 C C . ILE A 1 78 ? 7.689 -5.712 8.775 1.00 97.25 78 ILE A C 1
ATOM 586 O O . ILE A 1 78 ? 7.234 -4.630 8.415 1.00 97.25 78 ILE A O 1
ATOM 590 N N . TYR A 1 79 ? 7.005 -6.534 9.572 1.00 96.75 79 TYR A N 1
ATOM 591 C CA . TYR A 1 79 ? 5.632 -6.265 10.003 1.00 96.75 79 TYR A CA 1
ATOM 592 C C . TYR A 1 79 ? 5.468 -4.860 10.606 1.00 96.75 79 TYR A C 1
ATOM 594 O O . TYR A 1 79 ? 6.280 -4.426 11.425 1.00 96.75 79 TYR A O 1
ATOM 602 N N . GLY A 1 80 ? 4.434 -4.137 10.160 1.00 96.44 80 GLY A N 1
ATOM 603 C CA . GLY A 1 80 ? 4.186 -2.747 10.554 1.00 96.44 80 GLY A CA 1
ATOM 604 C C . GLY A 1 80 ? 5.294 -1.767 10.150 1.00 96.44 80 GLY A C 1
ATOM 605 O O . GLY A 1 80 ? 5.315 -0.654 10.665 1.00 96.44 80 GLY A O 1
ATOM 606 N N . ASP A 1 81 ? 6.228 -2.171 9.281 1.00 97.81 81 ASP A N 1
ATOM 607 C CA . ASP A 1 81 ? 7.479 -1.464 8.973 1.00 97.81 81 ASP A CA 1
ATOM 608 C C . ASP A 1 81 ? 8.285 -1.127 10.242 1.00 97.81 81 ASP A C 1
ATOM 610 O O . ASP A 1 81 ? 8.827 -0.030 10.381 1.00 97.81 81 ASP A O 1
ATOM 614 N N . ASN A 1 82 ? 8.302 -2.077 11.191 1.00 98.00 82 ASN A N 1
ATOM 615 C CA . ASN A 1 82 ? 8.876 -1.960 12.538 1.00 98.00 82 ASN A CA 1
ATOM 616 C C . ASN A 1 82 ? 8.267 -0.826 13.393 1.00 98.00 82 ASN A C 1
ATOM 618 O O . ASN A 1 82 ? 8.907 -0.300 14.304 1.00 98.00 82 ASN A O 1
ATOM 622 N N . LYS A 1 83 ? 7.021 -0.440 13.094 1.00 98.31 83 LYS A N 1
ATOM 623 C CA . LYS A 1 83 ? 6.227 0.541 13.843 1.00 98.31 83 LYS A CA 1
ATOM 624 C C . LYS A 1 83 ? 4.980 -0.126 14.432 1.00 98.31 83 LYS A C 1
ATOM 626 O O . LYS A 1 83 ? 4.616 -1.249 14.084 1.00 98.31 83 LYS A O 1
ATOM 631 N N . SER A 1 84 ? 4.321 0.560 15.359 1.00 98.38 84 SER A N 1
ATOM 632 C CA . SER A 1 84 ? 3.124 0.077 16.061 1.00 98.38 84 SER A CA 1
ATOM 633 C C . SER A 1 84 ? 2.089 1.192 16.185 1.00 98.38 84 SER A C 1
ATOM 635 O O . SER A 1 84 ? 2.411 2.363 15.962 1.00 98.38 84 SER A O 1
ATOM 637 N N . ASN A 1 85 ? 0.859 0.841 16.578 1.00 98.31 85 ASN A N 1
ATOM 638 C CA . ASN A 1 85 ? -0.239 1.794 16.767 1.00 98.31 85 ASN A CA 1
ATOM 639 C C . ASN A 1 85 ? -0.492 2.600 15.481 1.00 98.31 85 ASN A C 1
ATOM 641 O O . ASN A 1 85 ? -0.366 2.053 14.390 1.00 98.31 85 ASN A O 1
ATOM 645 N N . ASP A 1 86 ? -0.822 3.890 15.586 1.00 98.50 86 ASP A N 1
ATOM 646 C CA . ASP A 1 86 ? -1.147 4.736 14.429 1.00 98.50 86 ASP A CA 1
ATOM 647 C C . ASP A 1 86 ? -0.001 4.864 13.415 1.00 98.50 86 ASP A C 1
ATOM 649 O O . ASP A 1 86 ? -0.255 5.173 12.256 1.00 98.50 86 ASP A O 1
ATOM 653 N N . ALA A 1 87 ? 1.241 4.581 13.815 1.00 98.56 87 ALA A N 1
ATOM 654 C CA . ALA A 1 87 ? 2.399 4.630 12.931 1.00 98.56 87 ALA A CA 1
ATOM 655 C C . ALA A 1 87 ? 2.623 3.334 12.132 1.00 98.56 87 ALA A C 1
ATOM 657 O O . ALA A 1 87 ? 3.405 3.349 11.187 1.00 98.56 87 ALA A O 1
ATOM 658 N N . ALA A 1 88 ? 1.982 2.217 12.494 1.00 98.44 88 ALA A N 1
ATOM 659 C CA . ALA A 1 88 ? 2.184 0.937 11.816 1.00 98.44 88 ALA A CA 1
ATOM 660 C C . ALA A 1 88 ? 1.778 1.008 10.339 1.00 98.44 88 ALA A C 1
ATOM 662 O O . ALA A 1 88 ? 0.661 1.423 10.031 1.00 98.44 88 ALA A O 1
ATOM 663 N N . ASN A 1 89 ? 2.671 0.582 9.440 1.00 97.31 89 ASN A N 1
ATOM 664 C CA . ASN A 1 89 ? 2.464 0.682 7.995 1.00 97.31 89 ASN A CA 1
ATOM 665 C C . ASN A 1 89 ? 1.987 -0.635 7.365 1.00 97.31 89 ASN A C 1
ATOM 667 O O . ASN A 1 89 ? 2.593 -1.693 7.565 1.00 97.31 89 ASN A O 1
ATOM 671 N N . PHE A 1 90 ? 0.962 -0.559 6.515 1.00 95.12 90 PHE A N 1
ATOM 672 C CA . PHE A 1 90 ? 0.336 -1.718 5.877 1.00 95.12 90 PHE A CA 1
ATOM 673 C C . PHE A 1 90 ? 0.135 -1.554 4.369 1.00 95.12 90 PHE A C 1
ATOM 675 O O . PHE A 1 90 ? 0.013 -0.446 3.846 1.00 95.12 90 PHE A O 1
ATOM 682 N N . GLY A 1 91 ? 0.029 -2.698 3.691 1.00 92.88 91 GLY A N 1
ATOM 683 C CA . GLY A 1 91 ? -0.284 -2.771 2.270 1.00 92.88 91 GLY A CA 1
ATOM 684 C C . GLY A 1 91 ? 0.860 -2.316 1.366 1.00 92.88 91 GLY A C 1
ATOM 685 O O . GLY A 1 91 ? 1.993 -2.109 1.793 1.00 92.88 91 GLY A O 1
ATOM 686 N N . LEU A 1 92 ? 0.544 -2.192 0.081 1.00 92.19 92 LEU A N 1
ATOM 687 C CA . LEU A 1 92 ? 1.504 -1.860 -0.969 1.00 92.19 92 LEU A CA 1
ATOM 688 C C . LEU A 1 92 ? 2.141 -0.472 -0.802 1.00 92.19 92 LEU A C 1
ATOM 690 O O . LEU A 1 92 ? 3.300 -0.273 -1.152 1.00 92.19 92 LEU A O 1
ATOM 694 N N . PHE A 1 93 ? 1.366 0.471 -0.270 1.00 93.44 93 PHE A N 1
ATOM 695 C CA . PHE A 1 93 ? 1.727 1.886 -0.167 1.00 93.44 93 PHE A CA 1
ATOM 696 C C . PHE A 1 93 ? 2.249 2.272 1.218 1.00 93.44 93 PHE A C 1
ATOM 698 O O . PHE A 1 93 ? 2.346 3.457 1.515 1.00 93.44 93 PHE A O 1
ATOM 705 N N . LYS A 1 94 ? 2.485 1.291 2.102 1.00 95.19 94 LYS A N 1
ATOM 706 C CA . LYS A 1 94 ? 2.877 1.531 3.497 1.00 95.19 94 LYS A CA 1
ATOM 707 C C . LYS A 1 94 ? 1.997 2.586 4.191 1.00 95.19 94 LYS A C 1
ATOM 709 O O . LYS A 1 94 ? 2.487 3.409 4.960 1.00 95.19 94 LYS A O 1
ATOM 714 N N . GLN A 1 95 ? 0.679 2.556 3.984 1.00 94.75 95 GLN A N 1
ATOM 715 C CA . GLN A 1 95 ? -0.228 3.486 4.666 1.00 94.75 95 GLN A CA 1
ATOM 716 C C . GLN A 1 95 ? -0.202 3.228 6.169 1.00 94.75 95 GLN A C 1
ATOM 718 O O . GLN A 1 95 ? -0.258 2.077 6.608 1.00 94.75 95 GLN A O 1
ATOM 723 N N . ASN A 1 96 ? -0.098 4.294 6.957 1.00 96.81 96 ASN A N 1
ATOM 724 C CA . ASN A 1 96 ? -0.085 4.173 8.407 1.00 96.81 96 ASN A CA 1
ATOM 725 C C . ASN A 1 96 ? -1.503 3.930 8.958 1.00 96.81 96 ASN A C 1
ATOM 727 O O . ASN A 1 96 ? -2.497 4.377 8.378 1.00 96.81 96 ASN A O 1
ATOM 731 N N . TRP A 1 97 ? -1.601 3.231 10.090 1.00 98.00 97 TRP A N 1
ATOM 732 C CA . TRP A 1 97 ? -2.879 2.907 10.730 1.00 98.00 97 TRP A CA 1
ATOM 733 C C . TRP A 1 97 ? -3.713 4.140 11.094 1.00 98.00 97 TRP A C 1
ATOM 735 O O . TRP A 1 97 ? -4.937 4.086 10.988 1.00 98.00 97 TRP A O 1
ATOM 745 N N . GLY A 1 98 ? -3.075 5.255 11.462 1.00 97.31 98 GLY A N 1
ATOM 746 C CA . GLY A 1 98 ? -3.763 6.508 11.772 1.00 97.31 98 GLY A CA 1
ATOM 747 C C . GLY A 1 98 ? -4.611 7.009 10.603 1.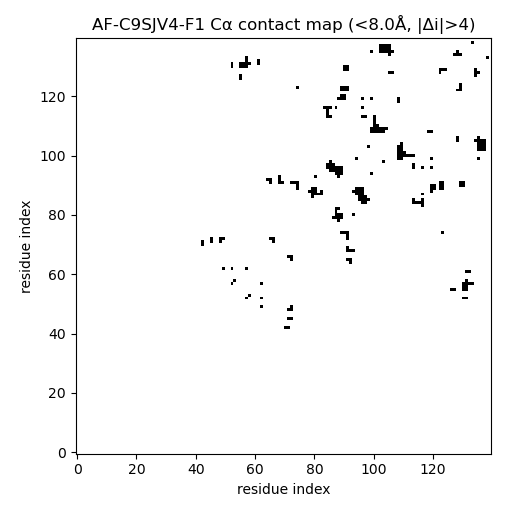00 97.31 98 GLY A C 1
ATOM 748 O O . GLY A 1 98 ? -5.770 7.362 10.797 1.00 97.31 98 GLY A O 1
ATOM 749 N N . MET A 1 99 ? -4.076 6.961 9.382 1.00 95.81 99 MET A N 1
ATOM 750 C CA . MET A 1 99 ? -4.842 7.270 8.170 1.00 95.81 99 MET A CA 1
ATOM 751 C C . MET A 1 99 ? -5.910 6.212 7.890 1.00 95.81 99 MET A C 1
ATOM 753 O O . MET A 1 99 ? -7.058 6.552 7.610 1.00 95.81 99 MET A O 1
ATOM 757 N N . LEU A 1 100 ? -5.562 4.928 8.003 1.00 94.38 100 LEU A N 1
ATOM 758 C CA . LEU A 1 100 ? -6.485 3.829 7.708 1.00 94.38 100 LEU A CA 1
ATOM 759 C C . LEU A 1 100 ? -7.740 3.874 8.589 1.00 94.38 100 LEU A C 1
ATOM 761 O O . LEU A 1 100 ? -8.856 3.793 8.081 1.00 94.38 100 LEU A O 1
ATOM 765 N N . ARG A 1 101 ? -7.585 4.060 9.902 1.00 95.69 101 ARG A N 1
ATOM 766 C CA . ARG A 1 101 ? -8.715 4.065 10.845 1.00 95.69 101 ARG A CA 1
ATOM 767 C C . ARG A 1 101 ? -9.596 5.315 10.778 1.00 95.69 101 ARG A C 1
ATOM 769 O O . ARG A 1 101 ? -10.625 5.367 11.449 1.00 95.69 101 ARG A O 1
ATOM 776 N N . ILE A 1 102 ? -9.181 6.330 10.019 1.00 95.00 102 ILE A N 1
ATOM 777 C CA . ILE A 1 102 ? -9.933 7.575 9.818 1.00 95.00 102 ILE A CA 1
ATOM 778 C C . ILE A 1 102 ? -10.579 7.590 8.432 1.00 95.00 102 ILE A C 1
ATOM 780 O O . ILE A 1 102 ? -11.741 7.968 8.320 1.00 95.00 102 ILE A O 1
ATOM 784 N N . CYS A 1 103 ? -9.863 7.143 7.398 1.00 92.00 103 CYS A N 1
ATOM 785 C CA . CYS A 1 103 ? -10.273 7.365 6.014 1.00 92.00 103 CYS A CA 1
ATOM 786 C C . CYS A 1 103 ? -10.636 6.082 5.246 1.00 92.00 103 CYS A C 1
ATOM 788 O O . CYS A 1 103 ? -11.309 6.170 4.222 1.00 92.00 103 CYS A O 1
ATOM 790 N N . ALA A 1 104 ? -10.219 4.890 5.699 1.00 90.94 104 ALA A N 1
ATOM 791 C CA . ALA A 1 104 ? -10.348 3.671 4.898 1.00 90.94 104 ALA A CA 1
ATOM 792 C C . ALA A 1 104 ? -11.714 2.971 5.052 1.00 90.94 104 ALA A C 1
ATOM 794 O O . ALA A 1 104 ? -11.827 1.879 5.625 1.00 90.94 104 ALA A O 1
ATOM 795 N N . SER A 1 105 ? -12.777 3.620 4.566 1.00 88.81 105 SER A N 1
ATOM 796 C CA . SER A 1 105 ? -14.175 3.171 4.695 1.00 88.81 105 SER A CA 1
ATOM 797 C C . SER A 1 105 ? -14.441 1.855 3.962 1.00 88.81 105 SER A C 1
ATOM 799 O O . SER A 1 105 ? -15.073 0.954 4.518 1.00 88.81 105 SER A O 1
ATOM 801 N N . ARG A 1 106 ? -13.877 1.688 2.761 1.00 85.19 106 ARG A N 1
ATOM 802 C CA . ARG A 1 106 ? -13.980 0.469 1.936 1.00 85.19 106 ARG A CA 1
ATOM 803 C C . ARG A 1 106 ? -13.284 -0.737 2.567 1.00 85.19 106 ARG A C 1
ATOM 805 O O . ARG A 1 106 ? -13.647 -1.880 2.303 1.00 85.19 106 ARG A O 1
ATOM 812 N N . ALA A 1 107 ? -12.331 -0.476 3.458 1.00 87.88 107 ALA A N 1
ATOM 813 C CA . ALA A 1 107 ? -11.705 -1.473 4.311 1.00 87.88 107 ALA A CA 1
ATOM 814 C C . ALA A 1 107 ? -12.362 -1.555 5.705 1.00 87.88 107 ALA A C 1
ATOM 816 O O . ALA A 1 107 ? -11.826 -2.202 6.594 1.00 87.88 107 ALA A O 1
ATOM 817 N N . SER A 1 108 ? -13.494 -0.908 5.975 1.00 90.50 108 SER A N 1
ATOM 818 C CA . SER A 1 108 ? -14.165 -0.982 7.288 1.00 90.50 108 SER A CA 1
ATOM 819 C C . SER A 1 108 ? -13.229 -0.709 8.485 1.00 90.50 108 SER A C 1
ATOM 821 O O . SER A 1 108 ? -13.381 -1.298 9.559 1.00 90.50 108 SER A O 1
ATOM 823 N N . PHE A 1 109 ? -12.207 0.132 8.289 1.00 93.25 109 PHE A N 1
ATOM 824 C CA . PHE A 1 109 ? -11.273 0.527 9.347 1.00 93.25 109 PHE A CA 1
ATOM 825 C C . PHE A 1 109 ? -11.721 1.806 10.052 1.00 93.25 109 PHE A C 1
ATOM 827 O O . PHE A 1 109 ? -11.329 2.035 11.194 1.00 93.25 109 PHE A O 1
ATOM 834 N N . VAL A 1 110 ? -12.570 2.607 9.400 1.00 94.94 110 VAL A N 1
ATOM 835 C CA . VAL A 1 110 ? -13.119 3.849 9.954 1.00 94.94 110 VAL A CA 1
ATOM 836 C C . VAL A 1 110 ? -13.768 3.593 11.314 1.00 94.94 110 VAL A C 1
ATOM 838 O O . VAL A 1 110 ? -14.633 2.729 11.449 1.00 94.94 110 VAL A O 1
ATOM 841 N N . GLY A 1 111 ? -13.334 4.348 12.324 1.00 96.12 111 GLY A N 1
ATOM 842 C CA . GLY A 1 111 ? -13.864 4.278 13.690 1.00 96.12 111 GLY A CA 1
ATOM 843 C C . GLY A 1 111 ? -13.197 3.236 14.590 1.00 96.12 111 GLY A C 1
ATOM 844 O O . GLY A 1 111 ? -13.510 3.176 15.778 1.00 96.12 111 GLY A O 1
ATOM 845 N N . GLN A 1 112 ? -12.254 2.445 14.074 1.00 98.00 112 GLN A N 1
ATOM 846 C CA . GLN A 1 112 ? -11.453 1.558 14.913 1.00 98.00 112 GLN A CA 1
ATOM 847 C C . GLN A 1 112 ? -10.475 2.349 15.797 1.00 98.00 112 GLN A C 1
ATOM 849 O O . GLN A 1 112 ? -10.047 3.460 15.471 1.00 98.00 112 GLN A O 1
ATOM 854 N N . SER A 1 113 ? -10.112 1.769 16.939 1.00 98.25 113 SER A N 1
ATOM 855 C CA . SER A 1 113 ? -9.182 2.367 17.892 1.00 98.25 113 SER A CA 1
ATOM 856 C C . SER A 1 113 ? -7.723 2.226 17.442 1.00 98.25 113 SER A C 1
ATOM 858 O O . SER A 1 113 ? -7.360 1.397 16.605 1.00 98.25 113 SER A O 1
ATOM 860 N N . GLN A 1 114 ? -6.838 3.005 18.063 1.00 98.38 114 GLN A N 1
ATOM 861 C CA . GLN A 1 114 ? -5.394 2.886 17.859 1.00 98.38 114 GLN A CA 1
ATOM 862 C C . GLN A 1 114 ? -4.861 1.479 18.202 1.00 98.38 114 GLN A C 1
ATOM 864 O O . GLN A 1 114 ? -4.004 0.952 17.495 1.00 98.38 114 GLN A O 1
ATOM 869 N N . SER A 1 115 ? -5.371 0.841 19.263 1.00 98.31 115 SER A N 1
ATOM 870 C CA . SER A 1 115 ? -4.914 -0.491 19.692 1.00 98.31 115 SER A CA 1
ATOM 871 C C . SER A 1 115 ? -5.312 -1.611 18.725 1.00 98.31 115 SER A C 1
ATOM 873 O O . SER A 1 115 ? -4.712 -2.685 18.748 1.00 98.31 115 SER A O 1
ATOM 875 N N . GLN A 1 116 ? -6.271 -1.355 17.832 1.00 98.44 116 GLN A N 1
ATOM 876 C CA . GLN A 1 116 ? -6.704 -2.280 16.785 1.00 98.44 116 GLN A CA 1
ATOM 877 C C . GLN A 1 116 ? -5.798 -2.265 15.542 1.00 98.44 116 GLN A C 1
ATOM 879 O O . GLN A 1 116 ? -6.148 -2.876 14.536 1.00 98.44 116 GLN A O 1
ATOM 884 N N . TRP A 1 117 ? -4.617 -1.636 15.602 1.00 98.06 117 TRP A N 1
ATOM 885 C CA . TRP A 1 117 ? -3.712 -1.473 14.456 1.00 98.06 117 TRP A CA 1
ATOM 886 C C . TRP A 1 117 ? -3.357 -2.768 13.719 1.00 98.06 117 TRP A C 1
ATOM 888 O O . TRP A 1 117 ? -3.197 -2.752 12.503 1.00 98.06 117 TRP A O 1
ATOM 898 N N . ASN A 1 118 ? -3.326 -3.911 14.410 1.00 97.88 118 ASN A N 1
ATOM 899 C CA . ASN A 1 118 ? -3.100 -5.216 13.781 1.00 97.88 118 ASN A CA 1
ATOM 900 C C . ASN A 1 118 ? -4.161 -5.590 12.725 1.00 97.88 118 ASN A C 1
ATOM 902 O O . ASN A 1 118 ? -3.873 -6.380 11.827 1.00 97.88 118 ASN A O 1
ATOM 906 N N . ASN A 1 119 ? -5.357 -4.994 12.760 1.00 96.50 119 ASN A N 1
ATOM 907 C CA . ASN A 1 119 ? -6.385 -5.195 11.735 1.00 96.50 119 ASN A CA 1
ATOM 908 C C . ASN A 1 119 ? -5.942 -4.684 10.353 1.00 96.50 119 ASN A C 1
ATOM 910 O O . ASN A 1 119 ? -6.385 -5.218 9.331 1.00 96.50 119 ASN A O 1
ATOM 914 N N . GLY A 1 120 ? -5.010 -3.724 10.301 1.00 94.31 120 GLY A N 1
ATOM 915 C CA . GLY A 1 120 ? -4.397 -3.248 9.060 1.00 94.31 120 GLY A CA 1
ATOM 916 C C . GLY A 1 120 ? -3.665 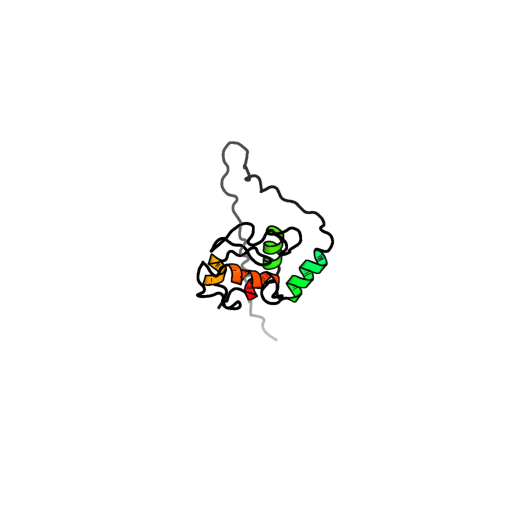-4.346 8.276 1.00 94.31 120 GLY A C 1
ATOM 917 O O . GLY A 1 120 ? -3.572 -4.271 7.050 1.00 94.31 120 GLY A O 1
ATOM 918 N N . ALA A 1 121 ? -3.248 -5.438 8.934 1.00 94.44 121 ALA A N 1
ATOM 919 C CA . ALA A 1 121 ? -2.607 -6.583 8.287 1.00 94.44 121 ALA A CA 1
ATOM 920 C C . ALA A 1 121 ? -3.489 -7.259 7.223 1.00 94.44 121 ALA A C 1
ATOM 922 O O . ALA A 1 121 ? -2.969 -7.956 6.349 1.00 94.44 121 ALA A O 1
ATOM 923 N N . ARG A 1 122 ? -4.812 -7.026 7.233 1.00 91.50 122 ARG A N 1
ATOM 924 C CA . ARG A 1 122 ? -5.713 -7.518 6.180 1.00 91.50 122 ARG A CA 1
ATOM 925 C C . ARG A 1 122 ? -5.316 -7.008 4.789 1.00 91.50 122 ARG A C 1
ATOM 927 O O . ARG A 1 122 ? -5.474 -7.743 3.817 1.00 91.50 122 ARG A O 1
ATOM 934 N N . LEU A 1 123 ? -4.689 -5.830 4.698 1.00 90.25 123 LEU A N 1
ATOM 935 C CA . LEU A 1 123 ? -4.153 -5.278 3.446 1.00 90.25 123 LEU A CA 1
ATOM 936 C C . LEU A 1 123 ? -2.972 -6.072 2.865 1.00 90.25 123 LEU A C 1
ATOM 938 O O . LEU A 1 123 ? -2.538 -5.792 1.758 1.00 90.25 123 LEU A O 1
ATOM 942 N N . LYS A 1 124 ? -2.429 -7.068 3.572 1.00 85.56 124 LYS A N 1
ATOM 943 C CA . LYS A 1 124 ? -1.449 -8.006 3.000 1.00 85.56 124 LYS A CA 1
ATOM 944 C C . LYS A 1 124 ? -2.112 -9.124 2.187 1.00 85.56 124 LYS A C 1
ATOM 946 O O . LYS A 1 124 ? -1.488 -9.679 1.285 1.00 85.56 124 LYS A O 1
ATOM 951 N N . TYR A 1 125 ? -3.346 -9.487 2.529 1.00 79.56 125 TYR A N 1
ATOM 952 C CA . TYR A 1 125 ? -4.013 -10.687 2.013 1.00 79.56 125 TYR A CA 1
ATOM 953 C C . TYR A 1 125 ? -5.186 -10.368 1.085 1.00 79.56 125 TYR A C 1
ATOM 955 O O . TYR A 1 125 ? -5.493 -11.159 0.193 1.00 79.56 125 TYR A O 1
ATOM 963 N N . ASP A 1 126 ? -5.819 -9.209 1.260 1.00 75.56 126 ASP A N 1
ATOM 964 C CA . ASP A 1 126 ? -6.953 -8.791 0.445 1.00 75.56 126 ASP A CA 1
ATOM 965 C C . ASP A 1 126 ? -6.488 -8.160 -0.872 1.00 75.56 126 ASP A C 1
ATOM 967 O O . ASP A 1 126 ? -6.123 -6.989 -0.934 1.00 75.56 126 ASP A O 1
ATOM 971 N N . LYS A 1 127 ? -6.517 -8.944 -1.952 1.00 67.62 127 LYS A N 1
ATOM 972 C CA . LYS A 1 127 ? -6.096 -8.493 -3.285 1.00 67.62 127 LYS A CA 1
ATOM 973 C C . LYS A 1 127 ? -6.947 -7.345 -3.840 1.00 67.62 127 LYS A C 1
ATOM 975 O O . LYS A 1 127 ? -6.449 -6.651 -4.719 1.00 67.62 127 LYS A O 1
ATOM 980 N N . ASN A 1 128 ? -8.170 -7.136 -3.357 1.00 67.69 128 ASN A N 1
ATOM 981 C CA . ASN A 1 128 ? -9.035 -6.061 -3.841 1.00 67.69 128 ASN A CA 1
ATOM 982 C C . ASN A 1 128 ? -8.707 -4.736 -3.138 1.00 67.69 128 ASN A C 1
ATOM 984 O O . ASN A 1 128 ? -8.690 -3.689 -3.778 1.00 67.69 128 ASN A O 1
ATOM 988 N N . LEU A 1 129 ? -8.373 -4.777 -1.844 1.00 63.66 129 LEU A N 1
ATOM 989 C CA . LEU A 1 129 ? -8.029 -3.583 -1.057 1.00 63.66 129 LEU A CA 1
ATOM 990 C C . LEU A 1 129 ? -6.539 -3.208 -1.131 1.00 63.66 129 LEU A C 1
ATOM 992 O O . LEU A 1 129 ? -6.183 -2.042 -1.005 1.00 63.66 129 LEU A O 1
ATOM 996 N N . ALA A 1 130 ? -5.651 -4.184 -1.323 1.00 65.31 130 ALA A N 1
ATOM 997 C CA . ALA A 1 130 ? -4.203 -4.007 -1.183 1.00 65.31 130 ALA A CA 1
ATOM 998 C C . ALA A 1 130 ? -3.503 -3.331 -2.369 1.00 65.31 130 ALA A C 1
ATOM 1000 O O . ALA A 1 130 ? -2.297 -3.094 -2.294 1.00 65.31 130 ALA A O 1
ATOM 1001 N N . GLN A 1 131 ? -4.204 -3.121 -3.485 1.00 68.94 131 GLN A N 1
ATOM 1002 C CA . GLN A 1 131 ? -3.564 -2.817 -4.767 1.00 68.94 131 GLN A CA 1
ATOM 1003 C C . GLN A 1 131 ? -3.750 -1.375 -5.250 1.00 68.94 131 GLN A C 1
ATOM 1005 O O . GLN A 1 131 ? -3.023 -0.972 -6.149 1.00 68.94 131 GLN A O 1
ATOM 1010 N N . THR A 1 132 ? -4.659 -0.586 -4.667 1.00 68.00 132 THR A N 1
ATOM 1011 C CA . THR A 1 132 ? -4.985 0.774 -5.157 1.00 68.00 132 THR A CA 1
ATOM 1012 C C . THR A 1 132 ? -5.359 1.696 -3.996 1.00 68.00 132 THR A C 1
ATOM 1014 O O . THR A 1 132 ? -6.020 1.222 -3.067 1.00 68.00 132 THR A O 1
ATOM 1017 N N . ASN A 1 133 ? -5.026 2.989 -4.049 1.00 64.38 133 ASN A N 1
ATOM 1018 C CA . ASN A 1 133 ? -5.491 3.949 -3.038 1.00 64.38 133 ASN A CA 1
ATOM 1019 C C . ASN A 1 133 ? -7.000 4.238 -3.150 1.00 64.38 133 ASN A C 1
ATOM 1021 O O . ASN A 1 133 ? -7.662 4.373 -2.123 1.00 64.38 133 ASN A O 1
ATOM 1025 N N . GLU A 1 134 ? -7.565 4.240 -4.363 1.00 63.75 134 GLU A N 1
ATOM 1026 C CA . GLU A 1 134 ? -9.011 4.433 -4.600 1.00 63.75 134 GLU A CA 1
ATOM 1027 C C . GLU A 1 134 ? -9.872 3.324 -3.966 1.00 63.75 134 GLU A C 1
ATOM 1029 O O . GLU A 1 134 ? -10.989 3.561 -3.506 1.00 63.75 134 GLU A O 1
ATOM 1034 N N . ASN A 1 135 ? -9.356 2.094 -3.867 1.00 62.88 135 ASN A N 1
ATOM 1035 C CA . ASN A 1 135 ? -10.034 1.017 -3.133 1.00 62.88 135 ASN A CA 1
ATOM 1036 C C . ASN A 1 135 ? -9.971 1.162 -1.613 1.00 62.88 135 ASN A C 1
ATOM 1038 O O . ASN A 1 135 ? -10.651 0.409 -0.918 1.00 62.88 135 ASN A O 1
ATOM 1042 N N . LEU A 1 136 ? -9.189 2.108 -1.094 1.00 67.50 136 LEU A N 1
ATOM 1043 C CA . LEU A 1 136 ? -9.067 2.360 0.337 1.00 67.50 136 LEU A CA 1
ATOM 1044 C C . LEU A 1 136 ? -9.861 3.596 0.747 1.00 67.50 136 LEU A C 1
ATOM 1046 O O . LEU A 1 136 ? -10.593 3.520 1.729 1.00 67.50 136 LEU A O 1
ATOM 1050 N N . LEU A 1 137 ? -9.765 4.689 -0.006 1.00 64.25 137 LEU A N 1
ATOM 1051 C CA . LEU A 1 137 ? -10.323 5.990 0.351 1.00 64.25 137 LEU A CA 1
ATOM 1052 C C . LEU A 1 137 ? -11.566 6.280 -0.502 1.00 64.25 137 LEU A C 1
ATOM 1054 O O . LEU A 1 137 ? -11.517 6.142 -1.720 1.00 64.25 137 LEU A O 1
ATOM 1058 N N . ASN A 1 138 ? -12.680 6.666 0.128 1.00 53.22 138 ASN A N 1
ATOM 1059 C CA . ASN A 1 138 ? -13.778 7.294 -0.609 1.00 53.22 138 ASN A CA 1
ATOM 1060 C C . ASN A 1 138 ? -13.297 8.678 -1.059 1.00 53.22 138 ASN A C 1
ATOM 1062 O O . ASN A 1 138 ? -13.107 9.554 -0.217 1.00 53.22 138 ASN A O 1
ATOM 1066 N N . GLU A 1 139 ? -13.103 8.867 -2.357 1.00 49.62 139 GLU A N 1
ATOM 1067 C CA . GLU A 1 139 ? -13.235 10.189 -2.965 1.00 49.62 139 GLU A CA 1
ATOM 1068 C C . GLU A 1 139 ? -14.713 10.287 -3.372 1.00 49.62 139 GLU A C 1
ATOM 1070 O O . GLU A 1 139 ? -15.097 9.793 -4.433 1.00 49.62 139 GLU A O 1
ATOM 1075 N N . ASP A 1 140 ? -15.550 10.788 -2.457 1.00 48.34 140 ASP A N 1
ATOM 1076 C CA . ASP A 1 140 ? -16.868 11.330 -2.817 1.00 48.34 140 ASP A CA 1
ATOM 1077 C C . ASP A 1 140 ? -16.679 12.720 -3.448 1.00 48.34 140 ASP A C 1
ATOM 1079 O O . ASP A 1 140 ? -15.875 13.510 -2.893 1.00 48.34 140 ASP A O 1
#

pLDDT: mean 80.34, std 19.41, range [38.72, 98.56]

InterPro domains:
  IPR049168 Glycosyl hydrolase family 134 [PF21087] (47-126)

Secondary structure (DSSP, 8-state):
-------------------PPP---SSS------PPS------TTHHHHHHHHHHTT--HHHHHHHHHH-TTS-S-SSGGGG--GGG-EETTTTEEHHHHHHH-TTTT-TT--GGGGGGGGGGGT-TTTSS-STTTS---

Radius of gyration: 25.4 Å; Cα contacts (8 Å, |Δi|>4): 148; chains: 1; bounding box: 53×51×81 Å